Protein AF-A0A3L7PJH9-F1 (afdb_monomer_lite)

Radius of gyration: 15.82 Å; chains: 1; bounding box: 36×35×48 Å

Foldseek 3Di:
DDDPPPDDQEDEWEQFDDCVVPPPCSVVVLLVVLVVQQVRLVPHAYEYEDQDVVRVVVSVVSNVVVVGPCVSYDYDNDDDPGTPCVQQNWDKDWDQDPNDIDIDTDGDDDCPVPVPDD

Structure (mmCIF, N/CA/C/O backbone):
data_AF-A0A3L7PJH9-F1
#
_entry.id   AF-A0A3L7PJH9-F1
#
loop_
_atom_site.group_PDB
_atom_site.id
_atom_site.type_symbol
_atom_site.label_atom_id
_atom_site.label_alt_id
_atom_site.label_comp_id
_atom_site.label_asym_id
_atom_site.label_entity_id
_atom_site.label_seq_id
_atom_site.pdbx_PDB_ins_code
_atom_site.Cartn_x
_atom_site.Cartn_y
_atom_site.Cartn_z
_atom_site.occupancy
_atom_site.B_iso_or_equiv
_atom_site.auth_seq_id
_atom_site.auth_comp_id
_atom_site.auth_asym_id
_atom_site.auth_atom_id
_atom_site.pdbx_PDB_model_num
ATOM 1 N N . MET A 1 1 ? -17.868 -8.268 8.244 1.00 93.25 1 MET A N 1
ATOM 2 C CA . MET A 1 1 ? -17.069 -7.434 7.329 1.00 93.25 1 MET A CA 1
ATOM 3 C C . MET A 1 1 ? -17.714 -6.061 7.330 1.00 93.25 1 MET A C 1
ATOM 5 O O . MET A 1 1 ? -18.880 -6.004 6.954 1.00 93.25 1 MET A O 1
ATOM 9 N N . PRO A 1 2 ? -17.050 -5.025 7.866 1.00 96.19 2 PRO A N 1
ATOM 10 C CA . PRO A 1 2 ? -17.534 -3.646 7.777 1.00 96.19 2 PRO A CA 1
ATOM 11 C C . PRO A 1 2 ? -17.670 -3.196 6.321 1.00 96.19 2 PRO A C 1
ATOM 13 O O . PRO A 1 2 ? -16.997 -3.743 5.442 1.00 96.19 2 PRO A O 1
ATOM 16 N N . ALA A 1 3 ? -18.530 -2.217 6.068 1.00 97.31 3 ALA A N 1
ATOM 17 C CA . ALA A 1 3 ? -18.631 -1.594 4.755 1.00 97.31 3 ALA A CA 1
ATOM 18 C C . ALA A 1 3 ? -17.444 -0.652 4.482 1.00 97.31 3 ALA A C 1
ATOM 20 O O . ALA A 1 3 ? -16.850 -0.112 5.410 1.00 97.31 3 ALA A O 1
ATOM 21 N N . GLU A 1 4 ? -17.129 -0.407 3.207 1.00 97.31 4 GLU A N 1
ATOM 22 C CA . GLU A 1 4 ? -15.980 0.427 2.793 1.00 97.31 4 GLU A CA 1
ATOM 23 C C . GLU A 1 4 ? -16.141 1.926 3.115 1.00 97.31 4 GLU A C 1
ATOM 25 O O . GLU A 1 4 ? -15.200 2.693 2.994 1.00 97.31 4 GLU A O 1
ATOM 30 N N . TRP A 1 5 ? -17.327 2.384 3.516 1.00 97.06 5 TRP A N 1
ATOM 31 C CA . TRP A 1 5 ? -17.535 3.769 3.965 1.00 97.06 5 TRP A CA 1
ATOM 32 C C . TRP A 1 5 ? -17.486 3.917 5.491 1.00 97.06 5 TRP A C 1
ATOM 34 O O . TRP A 1 5 ? -17.655 5.023 6.008 1.00 97.06 5 TRP A O 1
ATOM 44 N N . GLU A 1 6 ? -17.342 2.815 6.230 1.00 97.19 6 GLU A N 1
ATOM 45 C CA . GLU A 1 6 ? -17.141 2.884 7.675 1.00 97.19 6 GLU A CA 1
ATOM 46 C C . GLU A 1 6 ? -15.735 3.421 7.992 1.00 97.19 6 GLU A C 1
ATOM 48 O O . GLU A 1 6 ? -14.834 3.300 7.168 1.00 97.19 6 GLU A O 1
ATOM 53 N N . PRO A 1 7 ? -15.506 4.020 9.176 1.00 95.88 7 PRO A N 1
ATOM 54 C CA . PRO A 1 7 ? -14.206 4.593 9.512 1.00 95.88 7 PRO A CA 1
ATOM 55 C C . PRO A 1 7 ? -13.058 3.588 9.375 1.00 95.88 7 PRO A C 1
ATOM 57 O O . PRO A 1 7 ? -13.095 2.506 9.972 1.00 95.88 7 PRO A O 1
ATOM 60 N N . HIS A 1 8 ? -12.007 3.976 8.656 1.00 96.94 8 HIS A N 1
ATOM 61 C CA . HIS A 1 8 ? -10.809 3.162 8.513 1.00 96.94 8 HIS A CA 1
ATOM 62 C C . HIS A 1 8 ? -9.690 3.608 9.452 1.00 96.94 8 HIS A C 1
ATOM 64 O O . HIS A 1 8 ? -9.546 4.774 9.806 1.00 96.94 8 HIS A O 1
ATOM 70 N N . GLU A 1 9 ? -8.848 2.645 9.827 1.00 96.00 9 GLU A N 1
ATOM 71 C CA . GLU A 1 9 ? -7.564 2.930 10.473 1.00 96.00 9 GLU A CA 1
ATOM 72 C C . GLU A 1 9 ? -6.475 3.228 9.431 1.00 96.00 9 GLU A C 1
ATOM 74 O O . GLU A 1 9 ? -5.597 4.054 9.669 1.00 96.00 9 GLU A O 1
ATOM 79 N N . ALA A 1 10 ? -6.505 2.520 8.297 1.00 98.12 10 ALA A N 1
ATOM 80 C CA . ALA A 1 10 ? -5.503 2.614 7.245 1.00 98.12 10 ALA A CA 1
ATOM 81 C C . ALA A 1 10 ? -6.013 2.042 5.916 1.0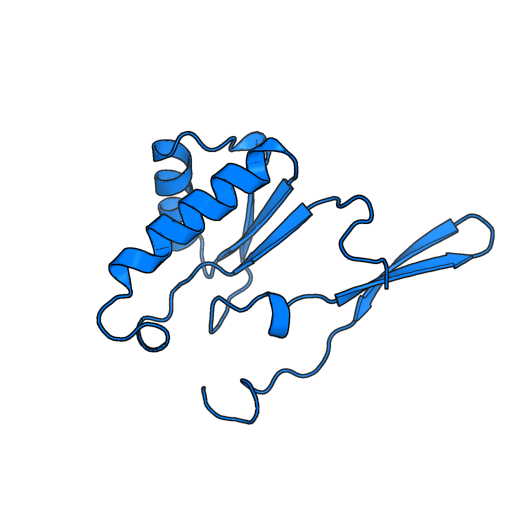0 98.12 10 ALA A C 1
ATOM 83 O O . ALA A 1 10 ? -6.828 1.116 5.921 1.00 98.12 10 ALA A O 1
ATOM 84 N N . ILE A 1 11 ? -5.408 2.482 4.812 1.00 98.56 11 ILE A N 1
ATOM 85 C CA . ILE A 1 11 ? -5.492 1.829 3.500 1.00 98.56 11 ILE A CA 1
ATOM 86 C C . ILE A 1 11 ? -4.189 1.080 3.217 1.00 98.56 11 ILE A C 1
ATOM 88 O O . ILE A 1 11 ? -3.091 1.586 3.466 1.00 98.56 11 ILE A O 1
ATOM 92 N N . TRP A 1 12 ? -4.314 -0.134 2.681 1.00 98.69 12 TRP A N 1
ATOM 93 C CA . TRP A 1 12 ? -3.181 -0.926 2.211 1.00 98.69 12 TRP A CA 1
ATOM 94 C C . TRP A 1 12 ? -2.923 -0.709 0.722 1.00 98.69 12 TRP A C 1
ATOM 96 O O . TRP A 1 12 ? -3.858 -0.666 -0.072 1.00 98.69 12 TRP A O 1
ATOM 106 N N . LEU A 1 13 ? -1.647 -0.644 0.352 1.00 98.75 13 LEU A N 1
ATOM 107 C CA . LEU A 1 13 ? -1.154 -0.666 -1.023 1.00 98.75 13 LEU A CA 1
ATOM 108 C C . LEU A 1 13 ? -0.073 -1.742 -1.147 1.00 98.75 13 LEU A C 1
ATOM 110 O O . LEU A 1 13 ? 0.761 -1.890 -0.255 1.00 98.75 13 LEU A O 1
ATOM 114 N N . SER A 1 14 ? -0.051 -2.462 -2.264 1.00 98.50 14 SER A N 1
ATOM 115 C CA . SER A 1 14 ? 1.110 -3.258 -2.670 1.00 98.50 14 SER A CA 1
ATOM 116 C C . SER A 1 14 ? 1.865 -2.495 -3.740 1.00 98.50 14 SER A C 1
ATOM 118 O O . SER A 1 14 ? 1.272 -2.101 -4.741 1.00 98.50 14 SER A O 1
ATOM 120 N N . TRP A 1 15 ? 3.146 -2.208 -3.498 1.00 98.31 15 TRP A N 1
ATOM 121 C CA . TRP A 1 15 ? 3.890 -1.345 -4.405 1.00 98.31 15 TRP A CA 1
ATOM 122 C C . TRP A 1 15 ? 4.106 -2.026 -5.768 1.00 98.31 15 TRP A C 1
ATOM 124 O O . TRP A 1 15 ? 4.503 -3.193 -5.805 1.00 98.31 15 TRP A O 1
ATOM 134 N N . PRO A 1 16 ? 3.869 -1.332 -6.898 1.00 96.88 16 PRO A N 1
ATOM 135 C CA . PRO A 1 16 ? 4.054 -1.906 -8.223 1.00 96.88 16 PRO A CA 1
ATOM 136 C C . PRO A 1 16 ? 5.531 -2.195 -8.484 1.00 96.88 16 PRO A C 1
ATOM 138 O O . PRO A 1 16 ? 6.392 -1.323 -8.352 1.00 96.88 16 PRO A O 1
ATOM 141 N N . GLN A 1 17 ? 5.820 -3.429 -8.891 1.00 92.50 17 GLN A N 1
ATOM 142 C CA . GLN A 1 17 ? 7.187 -3.874 -9.179 1.00 92.50 17 GLN A CA 1
ATOM 143 C C . GLN A 1 17 ? 7.312 -4.806 -10.384 1.00 92.50 17 GLN A C 1
ATOM 145 O O . GLN A 1 17 ? 8.391 -4.922 -10.967 1.00 92.50 17 GLN A O 1
ATOM 150 N N . ARG A 1 18 ? 6.214 -5.445 -10.796 1.00 91.75 18 ARG A N 1
ATOM 151 C CA . ARG A 1 18 ? 6.200 -6.365 -11.929 1.00 91.75 18 ARG A CA 1
ATOM 152 C C . ARG A 1 18 ? 5.963 -5.610 -13.234 1.00 91.75 18 ARG A C 1
ATOM 154 O O . ARG A 1 18 ? 4.845 -5.217 -13.537 1.00 91.75 18 ARG A O 1
ATOM 161 N N . ARG A 1 19 ? 7.012 -5.444 -14.042 1.00 91.75 19 ARG A N 1
ATOM 162 C CA . ARG A 1 19 ? 6.911 -4.778 -15.356 1.00 91.75 19 ARG A CA 1
ATOM 163 C C . ARG A 1 19 ? 5.962 -5.487 -16.322 1.00 91.75 19 ARG A C 1
ATOM 165 O O . ARG A 1 19 ? 5.288 -4.813 -17.091 1.00 91.75 19 ARG A O 1
ATOM 172 N N . ASP A 1 20 ? 5.871 -6.813 -16.246 1.00 92.12 20 ASP A N 1
ATOM 173 C CA . ASP A 1 20 ? 5.016 -7.615 -17.133 1.00 92.12 20 ASP A CA 1
ATOM 174 C C . ASP A 1 20 ? 3.518 -7.351 -16.930 1.00 92.12 20 ASP A C 1
ATOM 176 O O . ASP A 1 20 ? 2.732 -7.570 -17.849 1.00 92.12 20 ASP A O 1
ATOM 180 N N . THR A 1 21 ? 3.119 -6.836 -15.761 1.00 91.12 21 THR A N 1
ATOM 181 C CA . THR A 1 21 ? 1.744 -6.377 -15.513 1.00 91.12 21 THR A CA 1
ATOM 182 C C . THR A 1 21 ? 1.413 -5.129 -16.343 1.00 91.12 21 THR A C 1
ATOM 184 O O . THR A 1 21 ? 0.264 -4.933 -16.735 1.00 91.12 21 THR A O 1
ATOM 187 N N . TRP A 1 22 ? 2.417 -4.305 -16.671 1.00 91.88 22 TRP A N 1
ATOM 188 C CA . TRP A 1 22 ? 2.273 -3.058 -17.434 1.00 91.88 22 TRP A CA 1
ATOM 189 C C . TRP A 1 22 ? 3.285 -2.989 -18.594 1.00 91.88 22 TRP A C 1
ATOM 191 O O . TRP A 1 22 ? 4.230 -2.186 -18.566 1.00 91.88 22 TRP A O 1
ATOM 201 N N . PRO A 1 23 ? 3.122 -3.838 -19.625 1.00 93.19 23 PRO A N 1
ATOM 202 C CA . PRO A 1 23 ? 4.101 -3.984 -20.694 1.00 93.19 23 PRO A CA 1
ATOM 203 C C . PRO A 1 23 ? 4.247 -2.686 -21.497 1.00 93.19 23 PRO A C 1
ATOM 205 O O . PRO A 1 23 ? 3.306 -2.208 -22.124 1.00 93.19 23 PRO A O 1
ATOM 208 N N . GLY A 1 24 ? 5.456 -2.120 -21.487 1.00 94.31 24 GLY A N 1
ATOM 209 C CA . GLY A 1 24 ? 5.800 -0.901 -22.228 1.00 94.31 24 GLY A CA 1
ATOM 210 C C . GLY A 1 24 ? 5.440 0.419 -21.537 1.00 94.31 24 GLY A C 1
ATOM 211 O O . GLY A 1 24 ? 5.851 1.463 -22.033 1.00 94.31 24 GLY A O 1
ATOM 212 N N . THR A 1 25 ? 4.740 0.393 -20.397 1.00 94.88 25 THR A N 1
ATOM 213 C CA . THR A 1 25 ? 4.284 1.609 -19.689 1.00 94.88 25 THR A CA 1
ATOM 214 C C . THR A 1 25 ? 4.570 1.588 -18.187 1.00 94.88 25 THR A C 1
ATOM 216 O O . THR A 1 25 ? 4.055 2.421 -17.449 1.00 94.88 25 THR A O 1
ATOM 219 N N . PHE A 1 26 ? 5.376 0.637 -17.698 1.00 96.12 26 PHE A N 1
ATOM 220 C CA . PHE A 1 26 ? 5.653 0.502 -16.263 1.00 96.12 26 PHE A CA 1
ATOM 221 C C . PHE A 1 26 ? 6.178 1.787 -15.619 1.00 96.12 26 PHE A C 1
ATOM 223 O O . PHE A 1 26 ? 5.816 2.086 -14.490 1.00 96.12 26 PHE A O 1
ATOM 230 N N . GLU A 1 27 ? 7.012 2.555 -16.317 1.00 96.06 27 GLU A N 1
ATOM 231 C CA . GLU A 1 27 ? 7.629 3.758 -15.747 1.00 96.06 27 GLU A CA 1
ATOM 232 C C . GLU A 1 27 ? 6.594 4.853 -15.402 1.00 96.06 27 GLU A C 1
ATOM 234 O O . GLU A 1 27 ? 6.849 5.683 -14.531 1.00 96.06 27 GLU A O 1
ATOM 239 N N . ASP A 1 28 ? 5.392 4.797 -15.989 1.00 96.75 28 ASP A N 1
ATOM 240 C CA . ASP A 1 28 ? 4.271 5.687 -15.661 1.00 96.75 28 ASP A CA 1
ATOM 241 C C . ASP A 1 28 ? 3.490 5.233 -14.410 1.00 96.75 28 ASP A C 1
ATOM 243 O O . ASP A 1 28 ? 2.711 6.002 -13.845 1.00 96.75 28 ASP A O 1
ATOM 247 N N . VAL A 1 29 ? 3.698 3.999 -13.934 1.00 97.81 29 VAL A N 1
ATOM 248 C CA . VAL A 1 29 ? 2.899 3.381 -12.861 1.00 97.81 29 VAL A CA 1
ATOM 249 C C . VAL A 1 29 ? 3.326 3.833 -11.456 1.00 97.81 29 VAL A C 1
ATOM 251 O O . VAL A 1 29 ? 2.455 4.300 -10.714 1.00 97.81 29 VAL A O 1
ATOM 254 N N . PRO A 1 30 ? 4.612 3.768 -11.039 1.00 97.44 30 PRO A N 1
ATOM 255 C CA . PRO A 1 30 ? 5.017 4.260 -9.723 1.00 97.44 30 PRO A CA 1
ATOM 256 C C . PRO A 1 30 ? 4.611 5.719 -9.447 1.00 97.44 30 PRO A C 1
ATOM 258 O O . PRO A 1 30 ? 4.104 5.970 -8.354 1.00 97.44 30 PRO A O 1
ATOM 261 N N . PRO A 1 31 ? 4.723 6.677 -10.395 1.00 98.00 31 PRO A N 1
ATOM 262 C CA . PRO A 1 31 ? 4.221 8.039 -10.193 1.00 98.00 31 PRO A CA 1
ATOM 263 C C . PRO A 1 31 ? 2.730 8.114 -9.836 1.00 98.00 31 PRO A C 1
ATOM 265 O O . PRO A 1 31 ? 2.341 8.943 -9.014 1.00 98.00 31 PRO A O 1
ATOM 268 N N . VAL A 1 32 ? 1.891 7.240 -10.402 1.00 98.44 32 VAL A N 1
ATOM 269 C CA . VAL A 1 32 ? 0.462 7.166 -10.055 1.00 98.44 32 VAL A CA 1
ATOM 270 C C . VAL A 1 32 ? 0.277 6.637 -8.632 1.00 98.44 32 VAL A C 1
ATOM 272 O O . VAL A 1 32 ? -0.481 7.217 -7.858 1.00 98.44 32 VAL A O 1
ATOM 275 N N . PHE A 1 33 ? 1.010 5.594 -8.238 1.00 98.62 33 PHE A N 1
ATOM 276 C CA . PHE A 1 33 ? 0.961 5.075 -6.864 1.00 98.62 33 PHE A CA 1
ATOM 277 C C . PHE A 1 33 ? 1.457 6.091 -5.829 1.00 98.62 33 PHE A C 1
ATOM 279 O O . PHE A 1 33 ? 0.892 6.175 -4.739 1.00 98.62 33 PHE A O 1
ATOM 286 N N . VAL A 1 34 ? 2.455 6.908 -6.178 1.00 98.75 34 VAL A N 1
ATOM 287 C CA . VAL A 1 34 ? 2.890 8.051 -5.363 1.00 98.75 34 VAL A CA 1
ATOM 288 C C . VAL A 1 34 ? 1.740 9.040 -5.161 1.00 98.75 34 VAL A C 1
ATOM 290 O O . VAL A 1 34 ? 1.498 9.458 -4.031 1.00 98.75 34 VAL A O 1
ATOM 293 N N . GLN A 1 35 ? 1.003 9.390 -6.221 1.00 98.75 35 GLN A N 1
ATOM 294 C CA . GLN A 1 35 ? -0.151 10.292 -6.116 1.00 98.75 35 GLN A CA 1
ATOM 295 C C . GLN A 1 35 ? -1.265 9.699 -5.246 1.00 98.75 35 GLN A C 1
ATOM 297 O O . GLN A 1 35 ? -1.787 10.395 -4.378 1.00 98.75 35 GLN A O 1
ATOM 302 N N . ILE A 1 36 ? -1.587 8.415 -5.427 1.00 98.69 36 ILE A N 1
ATOM 303 C CA . ILE A 1 36 ? -2.589 7.708 -4.616 1.00 98.69 36 ILE A CA 1
ATOM 304 C C . ILE A 1 36 ? -2.190 7.734 -3.137 1.00 98.69 36 ILE A C 1
ATOM 306 O O . ILE A 1 36 ? -2.963 8.189 -2.298 1.00 98.69 36 ILE A O 1
ATOM 310 N N . ALA A 1 37 ? -0.971 7.295 -2.814 1.00 98.75 37 ALA A N 1
ATOM 311 C CA . ALA A 1 37 ? -0.481 7.263 -1.440 1.00 98.75 37 ALA A CA 1
ATOM 312 C C . ALA A 1 37 ? -0.458 8.662 -0.812 1.00 98.75 37 ALA A C 1
ATOM 314 O O . ALA A 1 37 ? -0.850 8.821 0.341 1.00 98.75 37 ALA A O 1
ATOM 315 N N . ARG A 1 38 ? -0.050 9.682 -1.576 1.00 98.69 38 ARG A N 1
ATOM 316 C CA . ARG A 1 38 ? -0.066 11.071 -1.118 1.00 98.69 38 ARG A CA 1
ATOM 317 C C . ARG A 1 38 ? -1.469 11.529 -0.731 1.00 98.69 38 ARG A C 1
ATOM 319 O O . ARG A 1 38 ? -1.617 12.089 0.346 1.00 98.69 38 ARG A O 1
ATOM 326 N N . LEU A 1 39 ? -2.459 11.298 -1.593 1.00 98.69 39 LEU A N 1
ATOM 327 C CA . LEU A 1 39 ? -3.838 11.732 -1.356 1.00 98.69 39 LEU A CA 1
ATOM 328 C C . LEU A 1 39 ? -4.462 11.005 -0.161 1.00 98.69 39 LEU A C 1
ATOM 330 O O . LEU A 1 39 ? -5.110 11.634 0.664 1.00 98.69 39 LEU A O 1
ATOM 334 N N . ILE A 1 40 ? -4.220 9.699 -0.018 1.00 98.69 40 ILE A N 1
ATOM 335 C CA . ILE A 1 40 ? -4.707 8.941 1.145 1.00 98.69 40 ILE A CA 1
ATOM 336 C C . ILE A 1 40 ? -4.072 9.468 2.439 1.00 98.69 40 ILE A C 1
ATOM 338 O O . ILE A 1 40 ? -4.758 9.614 3.449 1.00 98.69 40 ILE A O 1
ATOM 342 N N . ALA A 1 41 ? -2.776 9.798 2.408 1.00 98.62 41 ALA A N 1
ATOM 343 C CA . ALA A 1 41 ? -2.037 10.309 3.562 1.00 98.62 41 ALA A CA 1
ATOM 344 C C . ALA A 1 41 ? -2.541 11.674 4.083 1.00 98.62 41 ALA A C 1
ATOM 346 O O . ALA A 1 41 ? -2.080 12.128 5.134 1.00 98.62 41 ALA A O 1
ATOM 347 N N . GLU A 1 42 ? -3.467 12.333 3.375 1.00 98.19 42 GLU A N 1
ATOM 348 C CA . GLU A 1 42 ? -4.160 13.538 3.845 1.00 98.19 42 GLU A CA 1
ATOM 349 C C . GLU A 1 42 ? -5.261 13.219 4.872 1.00 98.19 42 GLU A C 1
ATOM 351 O O . GLU A 1 42 ? -5.588 14.077 5.693 1.00 98.19 42 GLU A O 1
ATOM 356 N N . SER A 1 43 ? -5.813 11.998 4.863 1.00 97.56 43 SER A N 1
ATOM 357 C CA . SER A 1 43 ? -6.941 11.606 5.720 1.00 97.56 43 SER A CA 1
ATOM 358 C C . SER A 1 43 ? -6.697 10.362 6.574 1.00 97.56 43 SER A C 1
ATOM 360 O O . SER A 1 43 ? -7.273 10.250 7.654 1.00 97.56 43 SER A O 1
ATOM 362 N N . GLU A 1 44 ? -5.880 9.415 6.113 1.00 98.12 44 GLU A N 1
ATOM 363 C CA . GLU A 1 44 ? -5.755 8.081 6.711 1.00 98.12 44 GLU A CA 1
ATOM 364 C C . GLU A 1 44 ? -4.299 7.592 6.712 1.00 98.12 44 GLU A C 1
ATOM 366 O O . GLU A 1 44 ? -3.437 8.104 5.994 1.00 98.12 44 GLU A O 1
ATOM 371 N N . LEU A 1 45 ? -4.001 6.566 7.519 1.00 98.81 45 LEU A N 1
ATOM 372 C CA . LEU A 1 45 ? -2.703 5.899 7.436 1.00 98.81 45 LEU A CA 1
ATOM 373 C C . LEU A 1 45 ? -2.579 5.136 6.112 1.00 98.81 45 LEU A C 1
ATOM 375 O O . LEU A 1 45 ? -3.505 4.452 5.679 1.00 98.81 45 LEU A O 1
ATOM 379 N N . VAL A 1 46 ? -1.387 5.162 5.523 1.00 98.81 46 VAL A N 1
ATOM 380 C CA . VAL A 1 46 ? -1.045 4.383 4.330 1.00 98.81 46 VAL A CA 1
ATOM 381 C C . VAL A 1 46 ? -0.075 3.279 4.722 1.00 98.81 46 VAL A C 1
ATOM 383 O O . VAL A 1 46 ? 1.039 3.548 5.179 1.00 98.81 46 VAL A O 1
ATOM 386 N N . ARG A 1 47 ? -0.480 2.023 4.536 1.00 98.81 47 ARG A N 1
ATOM 387 C CA . ARG A 1 47 ? 0.371 0.845 4.742 1.00 98.81 47 ARG A CA 1
ATOM 388 C C . ARG A 1 47 ? 0.818 0.297 3.399 1.00 98.81 47 ARG A C 1
ATOM 390 O O . ARG A 1 47 ? -0.008 -0.135 2.605 1.00 98.81 47 ARG A O 1
ATOM 397 N N . ILE A 1 48 ? 2.120 0.307 3.142 1.00 98.81 48 ILE A N 1
ATOM 398 C CA . ILE A 1 48 ? 2.679 -0.067 1.841 1.00 98.81 48 ILE A CA 1
ATOM 399 C C . ILE A 1 48 ? 3.489 -1.355 1.981 1.00 98.81 48 ILE A C 1
ATOM 401 O O . ILE A 1 48 ? 4.505 -1.375 2.682 1.00 98.81 48 ILE A O 1
ATOM 405 N N . ASN A 1 49 ? 3.050 -2.412 1.298 1.00 98.69 49 ASN A N 1
ATOM 406 C CA . ASN A 1 49 ? 3.827 -3.633 1.116 1.00 98.69 49 ASN A CA 1
ATOM 407 C C . ASN A 1 49 ? 4.964 -3.365 0.127 1.00 98.69 49 ASN A C 1
ATOM 409 O O . ASN A 1 49 ? 4.734 -2.844 -0.968 1.00 98.69 49 ASN A O 1
ATOM 413 N N . VAL A 1 50 ? 6.179 -3.724 0.524 1.00 98.38 50 VAL A N 1
ATOM 414 C CA . VAL A 1 50 ? 7.397 -3.641 -0.285 1.00 98.38 50 VAL A CA 1
ATOM 415 C C . VAL A 1 50 ? 8.228 -4.900 -0.071 1.00 98.38 50 VAL A C 1
ATOM 417 O O . VAL A 1 50 ? 8.260 -5.444 1.031 1.00 98.38 50 VAL A O 1
ATOM 420 N N . ASP A 1 51 ? 8.959 -5.333 -1.093 1.00 96.44 51 ASP A N 1
ATOM 421 C CA . ASP A 1 51 ? 9.725 -6.583 -1.021 1.00 96.44 51 ASP A CA 1
ATOM 422 C C . ASP A 1 51 ? 10.886 -6.529 -0.030 1.00 96.44 51 ASP A C 1
ATOM 424 O O . ASP A 1 51 ? 11.221 -7.516 0.623 1.00 96.44 51 ASP A O 1
ATOM 428 N N . ASN A 1 52 ? 11.567 -5.385 0.042 1.00 96.31 52 ASN A N 1
ATOM 429 C CA . ASN A 1 52 ? 12.822 -5.272 0.773 1.00 96.31 52 ASN A CA 1
ATOM 430 C C . ASN A 1 52 ? 13.156 -3.812 1.145 1.00 96.31 52 ASN A C 1
ATOM 432 O O . ASN A 1 52 ? 12.549 -2.868 0.627 1.00 96.31 52 ASN A O 1
ATOM 436 N N . PRO A 1 53 ? 14.165 -3.592 2.012 1.00 97.50 53 PRO A N 1
ATOM 437 C CA . PRO A 1 53 ? 14.561 -2.249 2.435 1.00 97.50 53 PRO A CA 1
ATOM 438 C C . PRO A 1 53 ? 15.075 -1.339 1.311 1.00 97.50 53 PRO A C 1
ATOM 440 O O . PRO A 1 53 ? 15.024 -0.118 1.458 1.00 97.50 53 PRO A O 1
ATOM 443 N N . VAL A 1 54 ? 15.595 -1.888 0.206 1.00 97.31 54 VAL A N 1
ATOM 444 C CA . VAL A 1 54 ? 16.063 -1.079 -0.935 1.00 97.31 54 VAL A CA 1
ATOM 445 C C . VAL A 1 54 ? 14.867 -0.468 -1.653 1.00 97.31 54 VAL A C 1
ATOM 447 O O . VAL A 1 54 ? 14.845 0.743 -1.870 1.00 97.31 54 VAL A O 1
ATOM 450 N N . MET A 1 55 ? 13.842 -1.277 -1.926 1.00 97.19 55 MET A N 1
ATOM 451 C CA . MET A 1 55 ? 12.572 -0.788 -2.452 1.00 97.19 55 MET A CA 1
ATOM 452 C C . MET A 1 55 ? 11.957 0.249 -1.515 1.00 97.19 55 MET A C 1
ATOM 454 O O . MET A 1 55 ? 11.651 1.350 -1.958 1.00 97.19 55 MET A O 1
ATOM 458 N N . ALA A 1 56 ? 11.864 -0.050 -0.216 1.00 98.31 56 ALA A N 1
ATOM 459 C CA . ALA A 1 56 ? 11.309 0.875 0.772 1.00 98.31 56 ALA A CA 1
ATOM 460 C C . ALA A 1 56 ? 11.992 2.253 0.739 1.00 98.31 56 ALA A C 1
ATOM 462 O O . ALA A 1 56 ? 11.317 3.278 0.785 1.00 98.31 56 ALA A O 1
ATOM 463 N N . LYS A 1 57 ? 13.327 2.294 0.613 1.00 98.38 57 LYS A N 1
ATOM 464 C CA . LYS A 1 57 ? 14.087 3.548 0.475 1.00 98.38 57 LYS A CA 1
ATOM 465 C C . LYS A 1 57 ? 13.733 4.305 -0.806 1.00 98.38 57 LYS A C 1
ATOM 467 O O . LYS A 1 57 ? 13.563 5.519 -0.748 1.00 98.38 57 LYS A O 1
ATOM 472 N N . GLY A 1 58 ? 13.614 3.605 -1.935 1.00 98.19 58 GLY A N 1
ATOM 473 C CA . GLY A 1 58 ? 13.222 4.204 -3.213 1.00 98.19 58 GLY A CA 1
ATOM 474 C C . GLY A 1 58 ? 11.810 4.788 -3.171 1.00 98.19 58 GLY A C 1
ATOM 475 O O . GLY A 1 58 ? 11.614 5.947 -3.525 1.00 98.19 58 GLY A O 1
ATOM 476 N N . VAL A 1 59 ? 10.847 4.020 -2.65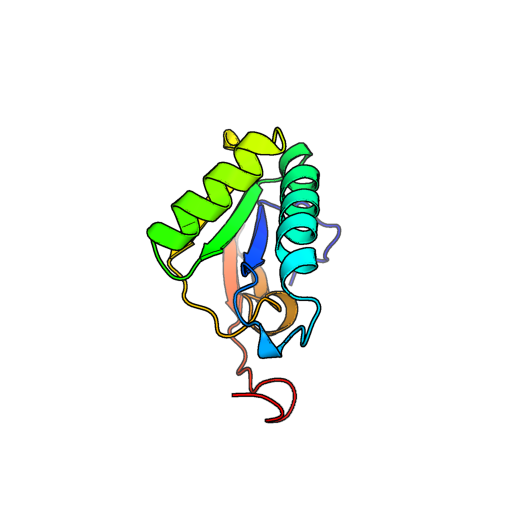4 1.00 98.31 59 VAL A N 1
ATOM 477 C CA . VAL A 1 59 ? 9.459 4.472 -2.478 1.00 98.31 59 VAL A CA 1
ATOM 478 C C . VAL A 1 59 ? 9.392 5.666 -1.533 1.00 98.31 59 VAL A C 1
ATOM 480 O O . VAL A 1 59 ? 8.773 6.676 -1.853 1.00 98.31 59 VAL A O 1
ATOM 483 N N . LYS A 1 60 ? 10.084 5.588 -0.391 1.00 98.69 60 LYS A N 1
ATOM 484 C CA . LYS A 1 60 ? 10.172 6.689 0.570 1.00 98.69 60 LYS A CA 1
ATOM 485 C C . LYS A 1 60 ? 10.672 7.974 -0.090 1.00 98.69 60 LYS A C 1
ATOM 487 O O . LYS A 1 60 ? 10.031 9.006 0.064 1.00 98.69 60 LYS A O 1
ATOM 492 N N . TYR A 1 61 ? 11.764 7.899 -0.850 1.00 98.56 61 TYR A N 1
ATOM 493 C CA . TYR A 1 61 ? 12.317 9.055 -1.553 1.00 98.56 61 TYR A CA 1
ATOM 494 C C . TYR A 1 61 ? 11.304 9.685 -2.521 1.00 98.56 61 TYR A C 1
ATOM 496 O O . TYR A 1 61 ? 11.150 10.904 -2.544 1.00 98.56 61 TYR A O 1
ATOM 504 N N . GLN A 1 62 ? 10.576 8.867 -3.287 1.00 98.50 62 GLN A N 1
ATOM 505 C CA . GLN A 1 62 ? 9.554 9.353 -4.218 1.00 98.50 62 GLN A CA 1
ATOM 506 C C . GLN A 1 62 ? 8.377 10.028 -3.494 1.00 98.50 62 GLN A C 1
ATOM 508 O O . GLN A 1 62 ? 7.924 11.091 -3.917 1.00 98.50 62 GLN A O 1
ATOM 513 N N . LEU A 1 63 ? 7.906 9.446 -2.386 1.00 98.75 63 LEU A N 1
ATOM 514 C CA . LEU A 1 63 ? 6.825 10.016 -1.576 1.00 98.75 63 LEU A CA 1
ATOM 515 C C . LEU A 1 63 ? 7.239 11.336 -0.912 1.00 98.75 63 LEU A C 1
ATOM 517 O O . LEU A 1 63 ? 6.458 12.290 -0.929 1.00 98.75 63 LEU A O 1
ATOM 521 N N . GLU A 1 64 ? 8.462 11.413 -0.379 1.00 98.62 64 GLU A N 1
ATOM 522 C CA . GLU A 1 64 ? 9.038 12.638 0.191 1.00 98.62 64 GLU A CA 1
ATOM 523 C C . GLU A 1 64 ? 9.157 13.738 -0.870 1.00 98.62 64 GLU A C 1
ATOM 525 O O . GLU A 1 64 ? 8.711 14.863 -0.643 1.00 98.62 64 GLU A O 1
ATOM 530 N N . ALA A 1 65 ? 9.675 13.408 -2.058 1.00 98.50 65 ALA A N 1
ATOM 531 C CA . ALA A 1 65 ? 9.781 14.347 -3.174 1.00 98.50 65 ALA A CA 1
ATOM 532 C C . ALA A 1 65 ? 8.410 14.865 -3.648 1.00 98.50 65 ALA A C 1
ATOM 534 O O . ALA A 1 65 ? 8.301 16.006 -4.095 1.00 98.50 65 ALA A O 1
ATOM 535 N N . ALA A 1 66 ? 7.357 14.055 -3.519 1.00 98.31 66 ALA A N 1
ATOM 536 C CA . ALA A 1 66 ? 5.987 14.446 -3.837 1.00 98.31 66 ALA A CA 1
ATOM 537 C C . ALA A 1 66 ? 5.294 15.270 -2.733 1.00 98.31 66 ALA A C 1
ATOM 539 O O . ALA A 1 66 ? 4.153 15.695 -2.936 1.00 98.31 66 ALA A O 1
ATOM 540 N N . GLY A 1 67 ? 5.950 15.498 -1.587 1.00 98.31 67 GLY A N 1
ATOM 541 C CA . GLY A 1 67 ? 5.388 16.230 -0.448 1.00 98.31 67 GLY A CA 1
ATOM 542 C C . GLY A 1 67 ? 4.366 15.427 0.361 1.00 98.31 67 GLY A C 1
ATOM 543 O O . GLY A 1 67 ? 3.461 16.008 0.953 1.00 98.31 67 GLY A O 1
ATOM 544 N N . THR A 1 68 ? 4.472 14.097 0.357 1.00 98.69 68 THR A N 1
ATOM 545 C CA . THR A 1 68 ? 3.579 13.213 1.122 1.00 98.69 68 THR A CA 1
ATOM 546 C C . THR A 1 68 ? 3.789 13.390 2.624 1.00 98.69 68 THR A C 1
ATOM 548 O O . THR A 1 68 ? 4.927 13.491 3.087 1.00 98.69 68 THR A O 1
ATOM 551 N N . ASN A 1 69 ? 2.705 13.355 3.407 1.00 98.31 69 ASN A N 1
ATOM 552 C CA . ASN A 1 69 ? 2.796 13.292 4.863 1.00 98.31 69 ASN A CA 1
ATOM 553 C C . ASN A 1 69 ? 3.385 11.941 5.310 1.00 98.31 69 ASN A C 1
ATOM 555 O O . ASN A 1 69 ? 2.671 10.956 5.504 1.00 98.31 69 ASN A O 1
ATOM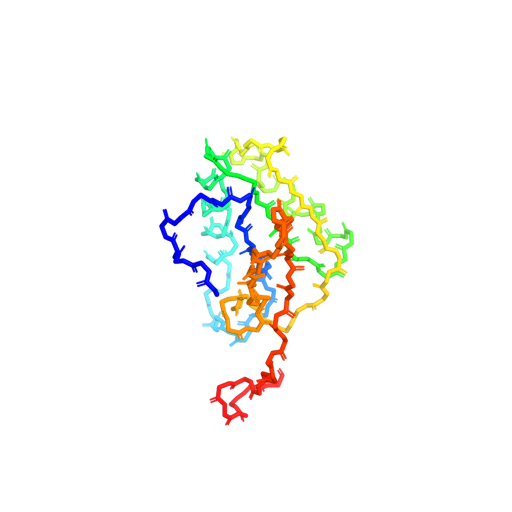 559 N N . MET A 1 70 ? 4.702 11.893 5.500 1.00 98.56 70 MET A N 1
ATOM 560 C CA . MET A 1 70 ? 5.401 10.661 5.871 1.00 98.56 70 MET A CA 1
ATOM 561 C C . MET A 1 70 ? 5.058 10.159 7.281 1.00 98.56 70 MET A C 1
ATOM 563 O O . MET A 1 70 ? 5.276 8.982 7.568 1.00 98.56 70 MET A O 1
ATOM 567 N N . GLU A 1 71 ? 4.468 10.989 8.149 1.00 98.50 71 GLU A N 1
ATOM 568 C CA . GLU A 1 71 ? 3.970 10.536 9.454 1.00 98.50 71 GLU A CA 1
ATOM 569 C C . GLU A 1 71 ? 2.768 9.594 9.317 1.00 98.50 71 GLU A C 1
ATOM 571 O O . GLU A 1 71 ? 2.562 8.746 10.191 1.00 98.50 71 GLU A O 1
ATOM 576 N N . ALA A 1 72 ? 2.035 9.672 8.202 1.00 98.62 72 ALA A N 1
ATOM 577 C CA . ALA A 1 72 ? 0.926 8.781 7.875 1.00 98.62 72 ALA A CA 1
ATOM 578 C C . ALA A 1 72 ? 1.364 7.500 7.138 1.00 98.62 72 ALA A C 1
ATOM 580 O O . ALA A 1 72 ? 0.565 6.581 6.986 1.00 98.62 72 ALA A O 1
ATOM 581 N N . VAL A 1 73 ? 2.627 7.388 6.709 1.00 98.81 73 VAL A N 1
ATOM 582 C CA . VAL A 1 73 ? 3.102 6.262 5.886 1.00 98.81 73 VAL A CA 1
ATOM 583 C C . VAL A 1 73 ? 3.826 5.213 6.732 1.00 98.81 73 VAL A C 1
ATOM 585 O O . VAL A 1 73 ? 4.705 5.524 7.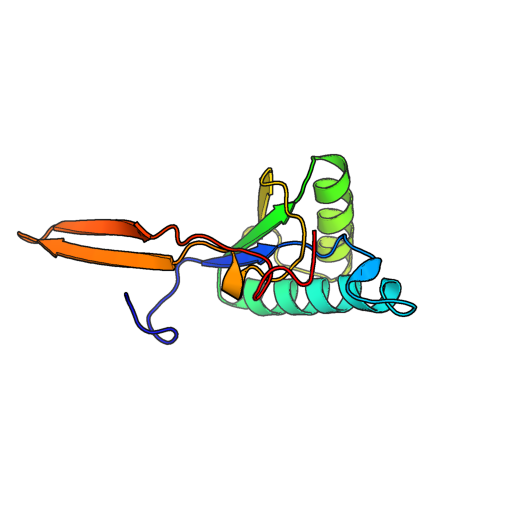539 1.00 98.81 73 VAL A O 1
ATOM 588 N N . ARG A 1 74 ? 3.486 3.936 6.544 1.00 98.75 74 ARG A N 1
ATOM 589 C CA . ARG A 1 74 ? 4.155 2.783 7.166 1.00 98.75 74 ARG A CA 1
ATOM 590 C C . ARG A 1 74 ? 4.525 1.761 6.095 1.00 98.75 74 ARG A C 1
ATOM 592 O O . ARG A 1 74 ? 3.676 1.337 5.318 1.00 98.75 74 ARG A O 1
ATOM 599 N N . PHE A 1 75 ? 5.789 1.346 6.076 1.00 98.62 75 PHE A N 1
ATOM 600 C CA . PHE A 1 75 ? 6.271 0.292 5.183 1.00 98.62 75 PHE A CA 1
ATOM 601 C C . PHE A 1 75 ? 6.222 -1.069 5.875 1.00 98.62 75 PHE A C 1
ATOM 603 O O . PHE A 1 75 ? 6.603 -1.185 7.041 1.00 98.62 75 PHE A O 1
ATOM 610 N N . HIS A 1 76 ? 5.799 -2.092 5.137 1.00 98.44 76 HIS A N 1
ATOM 611 C CA . HIS A 1 76 ? 5.753 -3.481 5.582 1.00 98.44 76 HIS A CA 1
ATOM 612 C C . HIS A 1 76 ? 6.519 -4.369 4.600 1.00 98.44 76 HIS A C 1
ATOM 614 O O . HIS A 1 76 ? 6.300 -4.296 3.392 1.00 98.44 76 HIS A O 1
ATOM 620 N N . TYR A 1 77 ? 7.412 -5.213 5.120 1.00 97.69 77 TYR A N 1
ATOM 621 C CA . TYR A 1 77 ? 8.214 -6.140 4.315 1.00 97.69 77 TYR A CA 1
ATOM 622 C C . TYR A 1 77 ? 7.434 -7.418 4.010 1.00 97.69 77 TYR A C 1
ATOM 624 O O . TYR A 1 77 ? 7.723 -8.483 4.550 1.00 97.69 77 TYR A O 1
ATOM 632 N N . ASN A 1 78 ? 6.422 -7.268 3.162 1.00 96.19 78 ASN A N 1
ATOM 633 C CA . ASN A 1 78 ? 5.570 -8.342 2.678 1.00 96.19 78 ASN A CA 1
ATOM 634 C C . ASN A 1 78 ? 5.819 -8.464 1.171 1.00 96.19 78 ASN A C 1
ATOM 636 O O . ASN A 1 78 ? 5.311 -7.619 0.429 1.00 96.19 78 ASN A O 1
ATOM 640 N N . PRO A 1 79 ? 6.619 -9.446 0.716 1.00 94.06 79 PRO A N 1
ATOM 641 C CA . PRO A 1 79 ? 6.873 -9.621 -0.704 1.00 94.06 79 PRO A CA 1
ATOM 642 C C . PRO A 1 79 ? 5.581 -9.876 -1.476 1.00 94.06 79 PRO A C 1
ATOM 644 O O . PRO A 1 79 ? 4.713 -10.608 -0.996 1.00 94.06 79 PRO A O 1
ATOM 647 N N . THR A 1 80 ? 5.448 -9.288 -2.664 1.00 94.56 80 THR A N 1
ATOM 648 C CA . THR A 1 80 ? 4.228 -9.427 -3.480 1.00 94.56 80 THR A CA 1
ATOM 649 C C . THR A 1 80 ? 4.528 -9.734 -4.936 1.00 94.56 80 THR A C 1
ATOM 651 O O . THR A 1 80 ? 5.464 -9.197 -5.505 1.00 94.56 80 THR A O 1
ATOM 654 N N . ASN A 1 81 ? 3.726 -10.563 -5.596 1.00 90.56 81 ASN A N 1
ATOM 655 C CA . ASN A 1 81 ? 3.916 -10.800 -7.032 1.00 90.56 81 ASN A CA 1
ATOM 656 C C . ASN A 1 81 ? 3.384 -9.640 -7.891 1.00 90.56 81 ASN A C 1
ATOM 658 O O . ASN A 1 81 ? 3.901 -9.397 -8.980 1.00 90.56 81 ASN A O 1
ATOM 662 N N . ASP A 1 82 ? 2.364 -8.923 -7.409 1.00 91.81 82 ASP A N 1
ATOM 663 C CA . ASP A 1 82 ? 1.715 -7.825 -8.129 1.00 91.81 82 ASP A CA 1
ATOM 664 C C . ASP A 1 82 ? 1.100 -6.782 -7.164 1.00 91.81 82 ASP A C 1
ATOM 666 O O . ASP A 1 82 ? 1.052 -6.989 -5.950 1.00 91.81 82 ASP A O 1
ATOM 670 N N . ALA A 1 83 ? 0.626 -5.651 -7.691 1.00 95.81 83 ALA A N 1
ATOM 671 C CA . ALA A 1 83 ? 0.121 -4.513 -6.918 1.00 95.81 83 ALA A CA 1
ATOM 672 C C . ALA A 1 83 ? -1.348 -4.633 -6.466 1.00 95.81 83 ALA A C 1
ATOM 674 O O . ALA A 1 83 ? -1.844 -3.764 -5.744 1.00 95.81 83 ALA A O 1
ATOM 675 N N . TRP A 1 84 ? -2.058 -5.693 -6.864 1.00 96.38 84 TRP A N 1
ATOM 676 C CA . TRP A 1 84 ? -3.515 -5.838 -6.718 1.00 96.38 84 TRP A CA 1
ATOM 677 C C . TRP A 1 84 ? -3.958 -6.268 -5.317 1.00 96.38 84 TRP A C 1
ATOM 679 O O . TRP A 1 84 ? -4.681 -7.242 -5.132 1.00 96.38 84 TRP A O 1
ATOM 689 N N . VAL A 1 85 ? -3.572 -5.481 -4.310 1.00 97.25 85 VAL A N 1
ATOM 690 C CA . VAL A 1 85 ? -3.877 -5.719 -2.889 1.00 97.25 85 VAL A CA 1
ATOM 691 C C . VAL A 1 85 ? -5.370 -5.834 -2.586 1.00 97.25 85 VAL A C 1
ATOM 693 O O . VAL A 1 85 ? -5.745 -6.375 -1.555 1.00 97.25 85 VAL A O 1
ATOM 696 N N . ARG A 1 86 ? -6.244 -5.356 -3.474 1.00 97.56 86 ARG A N 1
ATOM 697 C CA . ARG A 1 86 ? -7.686 -5.579 -3.347 1.00 97.56 86 ARG A CA 1
ATOM 698 C C . ARG A 1 86 ? -8.057 -7.065 -3.439 1.00 97.56 86 ARG A C 1
ATOM 700 O O . ARG A 1 86 ? -8.991 -7.481 -2.763 1.00 97.56 86 ARG A O 1
ATOM 707 N N . ASP A 1 87 ? -7.324 -7.832 -4.239 1.00 96.50 87 ASP A N 1
ATOM 708 C CA . ASP A 1 87 ? -7.685 -9.203 -4.593 1.00 96.50 87 ASP A CA 1
ATOM 709 C C . ASP A 1 87 ? -6.912 -10.230 -3.763 1.00 96.50 87 ASP A C 1
ATOM 711 O O . ASP A 1 87 ? -7.483 -11.235 -3.349 1.00 96.50 87 ASP A O 1
ATOM 715 N N . HIS A 1 88 ? -5.629 -9.966 -3.484 1.00 95.56 88 HIS A N 1
ATOM 716 C CA . HIS A 1 88 ? -4.781 -10.836 -2.652 1.00 95.56 88 HIS A CA 1
ATOM 717 C C . HIS A 1 88 ? -4.658 -10.378 -1.195 1.00 95.56 88 HIS A C 1
ATOM 719 O O . HIS A 1 88 ? -4.025 -11.049 -0.385 1.00 95.56 88 HIS A O 1
ATOM 725 N N . GLY A 1 89 ? -5.130 -9.172 -0.877 1.00 95.00 89 GLY A N 1
ATOM 726 C CA . GLY A 1 89 ? -4.896 -8.552 0.421 1.00 95.00 89 GLY A CA 1
ATOM 727 C C . GLY A 1 89 ? -5.873 -8.998 1.508 1.00 95.00 89 GLY A C 1
ATOM 728 O O . GLY A 1 89 ? -6.829 -9.733 1.265 1.00 95.00 89 GLY A O 1
ATOM 729 N N . PRO A 1 90 ? -5.645 -8.527 2.744 1.00 96.38 90 PRO A N 1
ATOM 730 C CA . PRO A 1 90 ? -6.415 -8.959 3.899 1.00 96.38 90 PRO A CA 1
ATOM 731 C C . PRO A 1 90 ? -7.868 -8.477 3.831 1.00 96.38 90 PRO A C 1
ATOM 733 O O . PRO A 1 90 ? -8.133 -7.276 3.745 1.00 96.38 90 PRO A O 1
ATOM 736 N N . ILE A 1 91 ? -8.819 -9.398 4.000 1.00 97.31 91 ILE A N 1
ATOM 737 C CA . ILE A 1 91 ? -10.221 -9.044 4.238 1.00 97.31 91 ILE A CA 1
ATOM 738 C C . ILE A 1 91 ? -10.448 -8.948 5.747 1.00 97.31 91 ILE A C 1
ATOM 740 O O . ILE A 1 91 ? -10.510 -9.952 6.458 1.00 97.31 91 ILE A O 1
ATOM 744 N N . TYR A 1 92 ? -10.584 -7.723 6.253 1.00 97.44 92 TYR A N 1
ATOM 745 C CA . TYR A 1 92 ? -10.818 -7.485 7.675 1.00 97.44 92 TYR A CA 1
ATOM 746 C C . TYR A 1 92 ? -12.275 -7.750 8.067 1.00 97.44 92 TYR A C 1
ATOM 748 O O . TYR A 1 92 ? -13.227 -7.239 7.468 1.00 97.44 92 TYR A O 1
ATOM 756 N N . VAL A 1 93 ? -12.459 -8.514 9.142 1.00 97.12 93 VAL A N 1
ATOM 757 C CA . VAL A 1 93 ? -13.760 -8.732 9.773 1.00 97.12 93 VAL A CA 1
ATOM 758 C C . VAL A 1 93 ? -13.712 -8.361 11.243 1.00 97.12 93 VAL A C 1
ATOM 760 O O . VAL A 1 93 ? -12.685 -8.476 11.910 1.00 97.12 93 VAL A O 1
ATOM 763 N N . VAL A 1 94 ? -14.856 -7.910 11.742 1.00 96.00 94 VAL A N 1
ATOM 764 C CA . VAL A 1 94 ? -15.043 -7.548 13.142 1.00 96.00 94 VAL A CA 1
ATOM 765 C C . VAL A 1 94 ? -16.145 -8.405 13.738 1.00 96.00 94 VAL A C 1
ATOM 767 O O . VAL A 1 94 ? -17.094 -8.775 13.039 1.00 96.00 94 VAL A O 1
ATOM 770 N N . ARG A 1 95 ? -16.007 -8.722 15.022 1.00 95.06 95 ARG A N 1
ATOM 771 C CA . ARG A 1 95 ? -17.030 -9.388 15.822 1.00 95.06 95 ARG A CA 1
ATOM 772 C C . ARG A 1 95 ? -17.171 -8.640 17.137 1.00 95.06 95 ARG A C 1
ATOM 774 O O . ARG A 1 95 ? -16.198 -8.503 17.868 1.00 95.06 95 ARG A O 1
ATOM 781 N N . ASP A 1 96 ? -18.384 -8.195 17.431 1.00 94.62 96 ASP A N 1
ATOM 782 C CA . ASP A 1 96 ? -18.735 -7.588 18.710 1.00 94.62 96 ASP A CA 1
ATOM 783 C C . ASP A 1 96 ? -19.389 -8.666 19.594 1.00 94.62 96 ASP A C 1
ATOM 785 O O . ASP A 1 96 ? -20.409 -9.250 19.220 1.00 94.62 96 ASP A O 1
ATOM 789 N N . ARG A 1 97 ? -18.783 -8.984 20.744 1.00 93.94 97 ARG A N 1
ATOM 790 C CA . ARG A 1 97 ? -19.282 -9.991 21.694 1.00 93.94 97 ARG A CA 1
ATOM 791 C C . ARG A 1 97 ? -19.041 -9.533 23.128 1.00 93.94 97 ARG A C 1
ATOM 793 O O . ARG A 1 97 ? -17.924 -9.172 23.469 1.00 93.94 97 ARG A O 1
ATOM 800 N N . ASP A 1 98 ? -20.077 -9.564 23.966 1.00 95.00 98 ASP A N 1
ATOM 801 C CA . ASP A 1 98 ? -19.989 -9.221 25.396 1.00 95.00 98 ASP A CA 1
ATOM 802 C C . ASP A 1 98 ? -19.340 -7.838 25.659 1.00 95.00 98 ASP A C 1
ATOM 804 O O . ASP A 1 98 ? -18.610 -7.639 26.625 1.00 95.00 98 ASP A O 1
ATOM 808 N N . GLY A 1 99 ? -19.585 -6.869 24.764 1.00 93.56 99 GLY A N 1
ATOM 809 C CA . GLY A 1 99 ? -18.998 -5.521 24.819 1.00 93.56 99 GLY A CA 1
ATOM 810 C C . GLY A 1 99 ? -17.546 -5.422 24.328 1.00 93.56 99 GLY A C 1
ATOM 811 O O . GLY A 1 99 ? -16.973 -4.335 24.340 1.00 93.56 99 GLY A O 1
ATOM 812 N N . ILE A 1 100 ? -16.953 -6.527 23.875 1.00 93.81 100 ILE A N 1
ATOM 813 C CA . ILE A 1 100 ? -15.595 -6.597 23.338 1.00 93.81 100 ILE A CA 1
ATOM 814 C C . ILE A 1 100 ? -15.667 -6.633 21.809 1.00 93.81 100 ILE A C 1
ATOM 816 O O . ILE A 1 100 ? -16.326 -7.496 21.227 1.00 93.81 100 ILE A O 1
ATOM 820 N N . ARG A 1 101 ? -14.957 -5.703 21.160 1.00 92.31 101 ARG A N 1
ATOM 821 C CA . ARG A 1 101 ? -14.765 -5.695 19.706 1.00 92.31 101 ARG A CA 1
ATOM 822 C C . ARG A 1 101 ? -13.486 -6.439 19.345 1.00 92.31 101 ARG A C 1
ATOM 824 O O . ARG A 1 101 ? -12.382 -5.982 19.635 1.00 92.31 101 ARG A O 1
ATOM 831 N N . GLU A 1 102 ? -13.638 -7.562 18.662 1.00 95.19 102 GLU A N 1
ATOM 832 C CA . GLU A 1 102 ? -12.545 -8.374 18.136 1.00 95.19 102 GLU A CA 1
ATOM 833 C C . GLU A 1 102 ? -12.369 -8.121 16.635 1.00 95.19 102 GLU A C 1
ATOM 835 O O . GLU A 1 102 ? -13.335 -7.847 15.918 1.00 95.19 102 GLU A O 1
ATOM 840 N N . ARG A 1 103 ? -11.130 -8.233 16.146 1.00 95.38 103 ARG A N 1
ATOM 841 C CA . ARG A 1 103 ? -10.785 -8.111 14.724 1.00 95.38 103 ARG A CA 1
ATOM 842 C C . ARG A 1 103 ? -10.054 -9.364 14.264 1.00 95.38 103 ARG A C 1
ATOM 844 O O . ARG A 1 103 ? -9.213 -9.882 14.993 1.00 95.38 103 ARG A O 1
ATOM 851 N N . ALA A 1 104 ? -10.350 -9.814 13.054 1.00 96.88 104 ALA A N 1
ATOM 852 C CA . ALA A 1 104 ? -9.649 -10.909 12.397 1.00 96.88 104 ALA A CA 1
ATOM 853 C C . ALA A 1 104 ? -9.425 -10.587 10.915 1.00 96.88 104 ALA A C 1
ATOM 855 O O . ALA A 1 104 ? -10.089 -9.715 10.349 1.00 96.88 104 ALA A O 1
ATOM 856 N N . ILE A 1 105 ? -8.486 -11.305 10.302 1.00 97.69 105 ILE A N 1
ATOM 857 C CA . ILE A 1 105 ? -8.258 -11.301 8.858 1.00 97.69 105 ILE A CA 1
ATOM 858 C C . ILE A 1 105 ? -8.810 -12.614 8.315 1.00 97.69 105 ILE A C 1
ATOM 860 O O . ILE A 1 105 ? -8.496 -13.680 8.844 1.00 97.69 105 ILE A O 1
ATOM 864 N N . LEU A 1 106 ? -9.648 -12.526 7.288 1.00 96.88 106 LEU A N 1
ATOM 865 C CA . L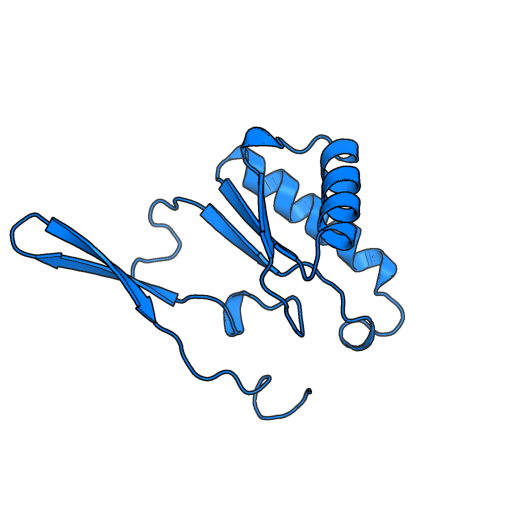EU A 1 106 ? -9.984 -13.661 6.444 1.00 96.88 106 LEU A CA 1
ATOM 866 C C . LEU A 1 106 ? -8.971 -13.714 5.304 1.00 96.88 106 LEU A C 1
ATOM 868 O O . LEU A 1 106 ? -8.819 -12.737 4.570 1.00 96.88 106 LEU A O 1
ATOM 872 N N . ASP A 1 107 ? -8.295 -14.851 5.200 1.00 96.25 107 ASP A N 1
ATOM 873 C CA . ASP A 1 107 ? -7.312 -15.153 4.167 1.00 96.25 107 ASP A CA 1
ATOM 874 C C . ASP A 1 107 ? -7.946 -16.140 3.185 1.00 96.25 107 ASP A C 1
ATOM 876 O O . ASP A 1 107 ? -8.261 -17.274 3.551 1.00 96.25 107 ASP A O 1
ATOM 880 N N . TRP A 1 108 ? -8.248 -15.659 1.983 1.00 96.06 108 TRP A N 1
ATOM 881 C CA . TRP A 1 108 ? -8.820 -16.471 0.915 1.00 96.06 108 TRP A CA 1
ATOM 882 C C . TRP A 1 108 ? -7.717 -16.843 -0.062 1.00 96.06 108 TRP A C 1
ATOM 884 O O . TRP A 1 108 ? -6.878 -16.009 -0.392 1.00 96.06 108 TRP A O 1
ATOM 894 N N . ASP A 1 109 ? -7.771 -18.066 -0.586 1.00 95.56 109 ASP A N 1
ATOM 895 C CA . ASP A 1 109 ? -6.835 -18.481 -1.624 1.00 95.56 109 ASP A CA 1
ATOM 896 C C . ASP A 1 109 ? -6.935 -17.557 -2.845 1.00 95.56 109 ASP A C 1
ATOM 898 O O . ASP A 1 109 ? -8.015 -17.317 -3.395 1.00 95.56 109 ASP A O 1
ATOM 902 N N . TYR A 1 110 ? -5.778 -17.087 -3.304 1.00 95.19 110 TYR A N 1
ATOM 903 C CA . TYR A 1 110 ? -5.639 -16.278 -4.505 1.00 95.19 110 TYR A CA 1
ATOM 904 C C . TYR A 1 110 ? -4.839 -17.044 -5.559 1.00 95.19 110 TYR A C 1
ATOM 906 O O . TYR A 1 110 ? -3.751 -17.548 -5.290 1.00 95.19 110 TYR A O 1
ATOM 914 N N . ASN A 1 111 ? -5.373 -17.133 -6.779 1.00 93.69 111 ASN A N 1
ATOM 915 C CA . ASN A 1 111 ? -4.780 -17.911 -7.872 1.00 93.69 111 ASN A CA 1
ATOM 916 C C . ASN A 1 111 ? -4.534 -17.082 -9.141 1.00 93.69 111 ASN A C 1
ATOM 918 O O . ASN A 1 111 ? -4.615 -17.621 -10.244 1.00 93.69 111 ASN A O 1
ATOM 922 N N . ALA A 1 112 ? -4.303 -15.772 -9.002 1.00 93.25 112 ALA A N 1
ATOM 923 C CA . ALA A 1 112 ? -4.089 -14.865 -10.132 1.00 93.25 112 ALA A CA 1
ATOM 924 C C . ALA A 1 112 ? -5.243 -14.867 -11.158 1.00 93.25 112 ALA A C 1
ATOM 926 O O . ALA A 1 112 ? -5.048 -15.054 -12.364 1.00 93.25 112 ALA A O 1
ATOM 927 N N . TRP A 1 113 ? -6.469 -14.682 -10.656 1.00 94.56 113 TRP A N 1
ATOM 928 C CA . TRP A 1 113 ? -7.719 -14.606 -11.428 1.00 94.56 113 TRP A CA 1
ATOM 929 C C . TRP A 1 113 ? -7.947 -15.772 -12.402 1.00 94.56 113 TRP A C 1
ATOM 931 O O . TRP A 1 113 ? -8.320 -15.570 -13.569 1.00 94.56 113 TRP A O 1
ATOM 941 N N . GLY A 1 114 ? -7.748 -16.996 -11.906 1.00 93.69 114 GLY A N 1
ATOM 942 C CA . GLY A 1 114 ? -7.924 -18.229 -12.671 1.00 93.69 114 GLY A CA 1
ATOM 943 C C . GLY A 1 114 ? -6.656 -18.694 -13.383 1.00 93.69 114 GLY A C 1
ATOM 944 O O . GLY A 1 114 ? -6.740 -19.142 -14.523 1.00 93.69 114 GLY A O 1
ATOM 945 N N . VAL A 1 115 ? -5.505 -18.597 -12.711 1.00 91.75 115 VAL A N 1
ATOM 946 C CA . VAL A 1 115 ? -4.193 -19.094 -13.166 1.00 91.75 115 VAL A CA 1
ATOM 947 C C . VAL A 1 115 ? -3.744 -18.437 -14.476 1.00 91.75 115 VAL A C 1
ATOM 949 O O . VAL A 1 115 ? -3.227 -19.082 -15.384 1.00 91.75 115 VAL A O 1
ATOM 952 N N . LYS A 1 116 ? -3.982 -17.127 -14.604 1.00 88.44 116 LYS A N 1
ATOM 953 C CA . LYS A 1 116 ? -3.563 -16.344 -15.781 1.00 88.44 116 LYS A CA 1
ATOM 954 C C . LYS A 1 116 ? -2.146 -15.791 -15.658 1.00 88.44 116 LYS A C 1
ATOM 956 O O . LYS A 1 116 ? -1.543 -15.457 -16.673 1.00 88.44 116 LYS A O 1
ATOM 961 N N . TYR A 1 117 ? -1.649 -15.674 -14.429 1.00 84.88 117 TYR A N 1
ATOM 962 C CA . TYR A 1 117 ? -0.339 -15.121 -14.108 1.00 84.88 117 TYR A CA 1
ATOM 963 C C . TYR A 1 117 ? 0.353 -16.005 -13.063 1.00 84.88 117 TYR A C 1
ATOM 965 O O . TYR A 1 117 ? -0.321 -16.685 -12.288 1.00 84.88 117 TYR A O 1
ATOM 973 N N . GLU A 1 118 ? 1.685 -15.966 -13.054 1.00 68.69 118 GLU A N 1
ATOM 974 C CA . GLU A 1 118 ? 2.572 -16.641 -12.087 1.00 68.69 118 GLU A CA 1
ATOM 975 C C . GLU A 1 118 ? 3.347 -15.627 -11.248 1.00 68.69 118 GLU A C 1
ATOM 977 O O . GLU A 1 118 ? 3.745 -14.593 -11.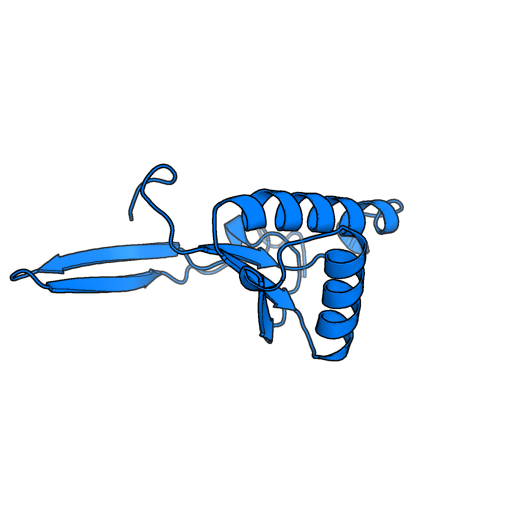837 1.00 68.69 118 GLU A O 1
#

Sequence (118 aa):
MPAEWEPHEAIWLSWPQRRDTWPGTFEDVPPVFVQIARLIAESELVRINVDNPVMAKGVKYQLEAAGTNMEAVRFHYNPTNDAWVRDHGPIYVVRDRDGIRERAILDWDYNAWGVKYE

pLDDT: mean 96.21, std 3.58, range [68.69, 98.81]

Secondary structure (DSSP, 8-state):
---TTSPPSEEEEEPP--GGGSTTTGGGHHHHHHHHHHHHTTTSEEEEE-SSHHHHHHHHHHHHHTT--GGGEEEE----SSS-HHHHS-EEEEEEETTEEEEEEE-----HHHH---